Protein AF-A0A7G9ZE01-F1 (afdb_monomer_lite)

pLDDT: mean 91.96, std 6.48, range [70.94, 97.69]

Foldseek 3Di:
DLVVLVVCVVVVVDDQPDPVPDPCVVQPPDRDSVVVSVCCVVPDDDADWDWDLQQDAPVQWDQDPVRDIDGDDSVRTDITGPVSRLVNVLVRCCVVPHNVRSVVSVD

Structure (mmCIF, N/CA/C/O backbone):
data_AF-A0A7G9ZE01-F1
#
_entry.id   AF-A0A7G9ZE01-F1
#
loop_
_atom_site.group_PDB
_atom_site.id
_atom_site.type_symbol
_atom_site.label_atom_id
_atom_site.label_alt_id
_atom_site.label_comp_id
_atom_site.label_asym_id
_atom_site.label_entity_id
_atom_site.label_seq_id
_atom_site.pdbx_PDB_ins_code
_atom_site.Cartn_x
_atom_site.Cartn_y
_atom_site.Cartn_z
_atom_site.occupancy
_atom_site.B_iso_or_equiv
_atom_site.auth_seq_id
_atom_site.auth_comp_id
_atom_site.auth_asym_id
_atom_site.auth_atom_id
_atom_site.pdbx_PDB_model_num
ATOM 1 N N . ARG A 1 1 ? 2.874 -6.750 -8.618 1.00 79.94 1 ARG A N 1
ATOM 2 C CA . ARG A 1 1 ? 3.161 -5.300 -8.531 1.00 79.94 1 ARG A CA 1
ATOM 3 C C . ARG A 1 1 ? 4.451 -4.926 -9.258 1.00 79.94 1 ARG A C 1
ATOM 5 O O . ARG A 1 1 ? 4.329 -4.389 -10.341 1.00 79.94 1 ARG A O 1
ATOM 12 N N . LEU A 1 2 ? 5.658 -5.313 -8.813 1.00 89.38 2 LEU A N 1
ATOM 13 C CA . LEU A 1 2 ? 6.903 -4.941 -9.533 1.00 89.38 2 LEU A CA 1
ATOM 14 C C . LEU A 1 2 ? 6.962 -5.366 -11.013 1.00 89.38 2 LEU A C 1
ATOM 16 O O . LEU A 1 2 ? 7.475 -4.631 -11.849 1.00 89.38 2 LEU A O 1
ATOM 20 N N . LYS A 1 3 ? 6.416 -6.539 -11.361 1.00 90.19 3 LYS A N 1
ATOM 21 C CA . LYS A 1 3 ? 6.323 -6.983 -12.765 1.00 90.19 3 LYS A CA 1
ATOM 22 C C . LYS A 1 3 ? 5.408 -6.092 -13.613 1.00 90.19 3 LYS A C 1
ATOM 24 O O . LYS A 1 3 ? 5.708 -5.827 -14.767 1.00 90.19 3 LYS A O 1
ATOM 29 N N . GLU A 1 4 ? 4.298 -5.655 -13.033 1.00 90.69 4 GLU A N 1
ATOM 30 C CA . GLU A 1 4 ? 3.306 -4.803 -13.690 1.00 90.69 4 GLU A CA 1
ATOM 31 C C . GLU A 1 4 ? 3.824 -3.368 -13.825 1.00 90.69 4 GLU A C 1
ATOM 33 O O . GLU A 1 4 ? 3.782 -2.806 -14.913 1.00 90.69 4 GLU A O 1
ATOM 38 N N . SER A 1 5 ? 4.433 -2.810 -12.774 1.00 92.19 5 SER A N 1
ATOM 39 C CA . SER A 1 5 ? 5.073 -1.496 -12.872 1.00 92.19 5 SER A CA 1
ATOM 40 C C . SER A 1 5 ? 6.218 -1.490 -13.885 1.00 92.19 5 SER A C 1
ATOM 42 O O . SER A 1 5 ? 6.348 -0.534 -14.644 1.00 92.19 5 SER A O 1
ATOM 44 N N . LYS A 1 6 ? 6.991 -2.583 -13.991 1.00 95.06 6 LYS A N 1
ATOM 45 C CA . LYS A 1 6 ? 8.002 -2.726 -15.049 1.00 95.06 6 LYS A CA 1
ATOM 46 C C . LYS A 1 6 ? 7.386 -2.691 -16.446 1.00 95.06 6 LYS A C 1
ATOM 48 O O . LYS A 1 6 ? 7.938 -2.043 -17.326 1.00 95.06 6 LYS A O 1
ATOM 53 N N . PHE A 1 7 ? 6.241 -3.349 -16.638 1.00 95.75 7 PHE A N 1
ATOM 54 C CA . PHE A 1 7 ? 5.505 -3.298 -17.901 1.00 95.75 7 PHE A CA 1
ATOM 55 C C . PHE A 1 7 ? 5.085 -1.864 -18.250 1.00 95.75 7 PHE A C 1
ATOM 57 O O . PHE A 1 7 ? 5.281 -1.453 -19.392 1.00 95.75 7 PHE A O 1
ATOM 64 N N . PHE A 1 8 ? 4.572 -1.085 -17.292 1.00 95.19 8 PHE A N 1
ATOM 65 C CA . PHE A 1 8 ? 4.207 0.312 -17.548 1.00 95.19 8 PHE A CA 1
ATOM 66 C C . PHE A 1 8 ? 5.413 1.185 -17.908 1.00 95.19 8 PHE A C 1
ATOM 68 O O . PHE A 1 8 ? 5.328 1.961 -18.858 1.00 95.19 8 PHE A O 1
ATOM 75 N N . ILE A 1 9 ? 6.544 1.012 -17.215 1.00 94.12 9 ILE A N 1
ATOM 76 C CA . ILE A 1 9 ? 7.799 1.715 -17.527 1.00 94.12 9 ILE A CA 1
ATOM 77 C C . ILE A 1 9 ? 8.275 1.365 -18.945 1.00 94.12 9 ILE A C 1
ATOM 79 O O . ILE A 1 9 ? 8.549 2.256 -19.745 1.00 94.12 9 ILE A O 1
ATOM 83 N N . ASP A 1 10 ? 8.339 0.074 -19.277 1.00 95.75 10 ASP A N 1
ATOM 84 C CA . ASP A 1 10 ? 8.887 -0.400 -20.555 1.00 95.75 10 ASP A CA 1
ATOM 85 C C . ASP A 1 10 ? 8.034 -0.003 -21.760 1.00 95.75 10 ASP A C 1
ATOM 87 O O . ASP A 1 10 ? 8.560 0.173 -22.859 1.00 95.75 10 ASP A O 1
ATOM 91 N N . ASN A 1 11 ? 6.725 0.149 -21.556 1.00 96.69 11 ASN A N 1
ATOM 92 C CA . ASN A 1 11 ? 5.780 0.524 -22.604 1.00 96.69 11 ASN A CA 1
ATOM 93 C C . ASN A 1 11 ? 5.420 2.017 -22.590 1.00 96.69 11 ASN A C 1
ATOM 95 O O . ASN A 1 11 ? 4.548 2.412 -23.358 1.00 96.69 11 ASN A O 1
ATOM 99 N N . GLN A 1 12 ? 6.075 2.834 -21.753 1.00 93.44 12 GLN A N 1
ATOM 100 C CA . GLN A 1 12 ? 5.818 4.279 -21.642 1.00 93.44 12 GLN A CA 1
ATOM 101 C C . GLN A 1 12 ? 4.335 4.591 -21.366 1.00 93.44 12 GLN A C 1
ATOM 103 O O . GLN A 1 12 ? 3.737 5.462 -21.989 1.00 93.44 12 GLN A O 1
ATOM 108 N N . LEU A 1 13 ? 3.730 3.830 -20.448 1.00 94.88 13 LEU A N 1
ATOM 109 C CA . LEU A 1 13 ? 2.323 3.967 -20.044 1.00 94.88 13 LEU A CA 1
ATOM 110 C C . LEU A 1 13 ? 2.151 4.774 -18.747 1.00 94.88 13 LEU A C 1
ATOM 112 O O . LEU A 1 13 ? 1.060 4.789 -18.184 1.00 94.88 13 LEU A O 1
ATOM 116 N N . LEU A 1 14 ? 3.230 5.375 -18.243 1.00 89.62 14 LEU A N 1
ATOM 117 C CA . LEU A 1 14 ? 3.216 6.254 -17.077 1.00 89.62 14 LEU A CA 1
ATOM 118 C C . LEU A 1 14 ? 3.280 7.701 -17.556 1.00 89.62 14 LEU A C 1
ATOM 120 O O . LEU A 1 14 ? 4.037 7.999 -18.481 1.00 89.62 14 LEU A O 1
ATOM 124 N N . ASP A 1 15 ? 2.513 8.571 -16.908 1.00 86.94 15 ASP A N 1
ATOM 125 C CA . ASP A 1 15 ? 2.631 10.015 -17.097 1.00 86.94 15 ASP A CA 1
ATOM 126 C C . ASP A 1 15 ? 3.992 10.512 -16.590 1.00 86.94 15 ASP A C 1
ATOM 128 O O . ASP A 1 15 ? 4.654 9.842 -15.795 1.00 86.94 15 ASP A O 1
ATOM 132 N N . ASP A 1 16 ? 4.427 11.686 -17.046 1.00 83.44 16 ASP A N 1
ATOM 133 C CA . ASP A 1 16 ? 5.622 12.318 -16.492 1.00 83.44 16 ASP A CA 1
ATOM 134 C C . ASP A 1 16 ? 5.398 12.671 -15.015 1.00 83.44 16 ASP A C 1
ATOM 136 O O . ASP A 1 16 ? 4.309 13.078 -14.609 1.00 83.44 16 ASP A O 1
ATOM 140 N N . ILE A 1 17 ? 6.448 12.533 -14.203 1.00 82.12 17 ILE A N 1
ATOM 141 C CA . ILE A 1 17 ? 6.389 12.924 -12.793 1.00 82.12 17 ILE A CA 1
ATOM 142 C C . ILE A 1 17 ? 6.248 14.444 -12.726 1.00 82.12 17 ILE A C 1
ATOM 144 O O . ILE A 1 17 ? 7.188 15.160 -13.094 1.00 82.12 17 ILE A O 1
ATOM 148 N N . ASP A 1 18 ? 5.116 14.911 -12.203 1.00 82.94 18 ASP A N 1
ATOM 149 C CA . ASP A 1 18 ? 4.915 16.318 -11.876 1.00 82.94 18 ASP A CA 1
ATOM 150 C C . ASP A 1 18 ? 5.899 16.721 -10.771 1.00 82.94 18 ASP A C 1
ATOM 152 O O . ASP A 1 18 ? 5.810 16.266 -9.632 1.00 82.94 18 ASP A O 1
ATOM 156 N N . GLN A 1 19 ? 6.894 17.527 -11.140 1.00 75.19 19 GLN A N 1
ATOM 157 C CA . GLN A 1 19 ? 7.931 17.971 -10.212 1.00 75.19 19 GLN A CA 1
ATOM 158 C C . GLN A 1 19 ? 7.411 19.033 -9.235 1.00 75.19 19 GLN A C 1
ATOM 160 O O . GLN A 1 19 ? 8.038 19.237 -8.196 1.00 75.19 19 GLN A O 1
ATOM 165 N N . ASP A 1 20 ? 6.296 19.697 -9.554 1.00 76.75 20 ASP A N 1
ATOM 166 C CA . ASP A 1 20 ? 5.714 20.747 -8.717 1.00 76.75 20 ASP A CA 1
ATOM 167 C C . ASP A 1 20 ? 4.827 20.160 -7.599 1.00 76.75 20 ASP A C 1
ATOM 169 O O . ASP A 1 20 ? 4.688 20.786 -6.549 1.00 76.75 20 ASP A O 1
ATOM 173 N N . ASP A 1 21 ? 4.297 18.944 -7.789 1.00 70.94 21 ASP A N 1
ATOM 174 C CA . ASP A 1 21 ? 3.528 18.162 -6.796 1.00 70.94 21 ASP A CA 1
ATOM 175 C C . ASP A 1 21 ? 4.339 16.979 -6.221 1.00 70.94 21 ASP A C 1
ATOM 177 O O . ASP A 1 21 ? 3.815 15.988 -5.710 1.00 70.94 21 ASP A O 1
ATOM 181 N N . PHE A 1 22 ? 5.666 17.049 -6.347 1.00 71.38 22 PHE A N 1
ATOM 182 C CA . PHE A 1 22 ? 6.563 15.976 -5.942 1.00 71.38 22 PHE A CA 1
ATOM 183 C C . PHE A 1 22 ? 6.804 15.979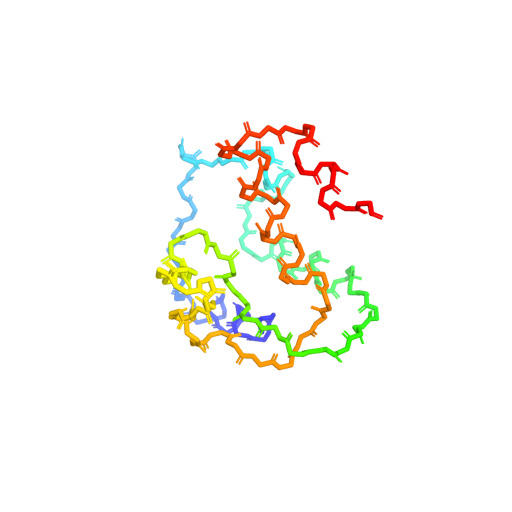 -4.429 1.00 71.38 22 PHE A C 1
ATOM 185 O O . PHE A 1 22 ? 7.552 16.811 -3.904 1.00 71.38 22 PHE A O 1
ATOM 192 N N . ASP A 1 23 ? 6.230 15.004 -3.722 1.00 74.62 23 ASP A N 1
ATOM 193 C CA . ASP A 1 23 ? 6.506 14.797 -2.300 1.00 74.62 23 ASP A CA 1
ATOM 194 C C . ASP A 1 23 ? 7.915 14.210 -2.094 1.00 74.62 23 ASP A C 1
ATOM 196 O O . ASP A 1 23 ? 8.146 12.997 -2.140 1.00 74.62 23 ASP A O 1
ATOM 200 N N . ALA A 1 24 ? 8.881 15.101 -1.868 1.00 72.81 24 ALA A N 1
ATOM 201 C CA . ALA A 1 24 ? 10.274 14.735 -1.644 1.00 72.81 24 ALA A CA 1
ATOM 202 C C . ALA A 1 24 ? 10.500 13.938 -0.347 1.00 72.81 24 ALA A C 1
ATOM 204 O O . ALA A 1 24 ? 11.514 13.247 -0.243 1.00 72.81 24 ALA A O 1
ATOM 205 N N . GLU A 1 25 ? 9.592 14.015 0.631 1.00 75.88 25 GLU A N 1
ATOM 206 C CA . GLU A 1 25 ? 9.684 13.236 1.868 1.00 75.88 25 GLU A CA 1
ATOM 207 C C . GLU A 1 25 ? 9.331 11.767 1.601 1.00 75.88 25 GLU A C 1
ATOM 209 O O . GLU A 1 25 ? 10.040 10.870 2.059 1.00 75.88 25 GLU A O 1
ATOM 214 N N . LEU A 1 26 ? 8.311 11.516 0.774 1.00 74.12 26 LEU A N 1
ATOM 215 C CA . LEU A 1 26 ? 7.906 10.164 0.372 1.00 74.12 26 LEU A CA 1
ATOM 216 C C . LEU A 1 26 ? 8.833 9.529 -0.671 1.00 74.12 26 LEU A C 1
ATOM 218 O O . LEU A 1 26 ? 9.060 8.319 -0.643 1.00 74.12 26 LEU A O 1
ATOM 222 N N . TRP A 1 27 ? 9.355 10.317 -1.611 1.00 76.81 27 TRP A N 1
ATOM 223 C CA . TRP A 1 27 ? 10.175 9.800 -2.712 1.00 76.81 27 TRP A CA 1
ATOM 224 C C . TRP A 1 27 ? 11.683 9.810 -2.437 1.00 76.81 27 TRP A C 1
ATOM 226 O O . TRP A 1 27 ? 12.450 9.232 -3.214 1.00 76.81 27 TRP A O 1
ATOM 236 N N . GLY A 1 28 ? 12.127 10.476 -1.369 1.00 84.25 28 GLY A N 1
ATOM 237 C CA . GLY A 1 28 ? 13.539 10.605 -1.022 1.00 84.25 28 GLY A CA 1
ATOM 238 C C . GLY A 1 28 ? 14.384 11.162 -2.176 1.00 84.25 28 GLY A C 1
ATOM 239 O O . GLY A 1 28 ? 14.078 12.201 -2.770 1.00 84.25 28 GLY A O 1
ATOM 240 N N . ASP A 1 29 ? 15.460 10.453 -2.524 1.00 86.06 29 ASP A N 1
ATOM 241 C CA . ASP A 1 29 ? 16.395 10.848 -3.590 1.00 86.06 29 ASP A CA 1
ATOM 242 C C . ASP A 1 29 ? 15.978 10.367 -4.992 1.00 86.06 29 ASP A C 1
ATOM 244 O O . ASP A 1 29 ? 16.624 10.698 -5.993 1.00 86.06 29 ASP A O 1
ATOM 248 N N . HIS A 1 30 ? 14.886 9.609 -5.113 1.00 88.56 30 HIS A N 1
ATOM 249 C CA . HIS A 1 30 ? 14.408 9.144 -6.410 1.00 88.56 30 HIS A CA 1
ATOM 250 C C . HIS A 1 30 ? 13.847 10.304 -7.227 1.00 88.56 30 HIS A C 1
ATOM 252 O O . HIS A 1 30 ? 13.180 11.187 -6.705 1.00 88.56 30 HIS A O 1
ATOM 258 N N . ARG A 1 31 ? 14.126 10.321 -8.533 1.00 85.19 31 ARG A N 1
ATOM 259 C CA . ARG A 1 31 ? 13.604 11.343 -9.466 1.00 85.19 31 ARG A CA 1
ATOM 260 C C . ARG A 1 31 ? 12.927 10.741 -10.692 1.00 85.19 31 ARG A C 1
ATOM 262 O O . ARG A 1 31 ? 12.457 11.463 -11.560 1.00 85.19 31 ARG A O 1
ATOM 269 N N . THR A 1 32 ? 12.904 9.413 -10.787 1.00 89.00 32 THR A N 1
ATOM 270 C CA . THR A 1 32 ? 12.290 8.675 -11.894 1.00 89.00 32 THR A CA 1
ATOM 271 C C . THR A 1 32 ? 11.608 7.414 -11.368 1.00 89.00 32 THR A C 1
ATOM 273 O O . THR A 1 32 ? 12.068 6.817 -10.390 1.00 89.00 32 THR A O 1
ATOM 276 N N . TYR A 1 33 ? 10.569 6.941 -12.061 1.00 90.94 33 TYR A N 1
ATOM 277 C CA . TYR A 1 33 ? 9.965 5.638 -11.758 1.00 90.94 33 TYR A CA 1
ATOM 278 C C . TYR A 1 33 ? 10.983 4.498 -11.842 1.00 90.94 33 TYR A C 1
ATOM 280 O O . TYR A 1 33 ? 10.938 3.571 -11.039 1.00 90.94 33 TYR A O 1
ATOM 288 N N . LEU A 1 34 ? 11.934 4.579 -12.780 1.00 92.31 34 LEU A N 1
ATOM 289 C CA . LEU A 1 34 ? 12.968 3.561 -12.954 1.00 92.31 34 LEU A CA 1
ATOM 290 C C . LEU A 1 34 ? 13.929 3.499 -11.759 1.00 92.31 34 LEU A C 1
ATOM 292 O O . LEU A 1 34 ? 14.274 2.403 -11.327 1.00 92.31 34 LEU A O 1
ATOM 296 N N . SER A 1 35 ? 14.340 4.646 -11.203 1.00 92.25 35 SER A N 1
ATOM 297 C CA . SER A 1 35 ? 15.218 4.665 -10.025 1.00 92.25 35 SER A CA 1
ATOM 298 C C . SER A 1 35 ? 14.549 4.037 -8.804 1.00 92.25 35 SER A C 1
ATOM 300 O O . SER A 1 35 ? 15.182 3.235 -8.126 1.00 92.25 35 SER A O 1
ATOM 302 N N . LEU A 1 36 ? 13.265 4.335 -8.575 1.00 90.81 36 LEU A N 1
ATOM 303 C CA . LEU A 1 36 ? 12.495 3.728 -7.487 1.00 90.81 36 LEU A CA 1
ATOM 304 C C . LEU A 1 36 ? 12.276 2.226 -7.732 1.00 90.81 36 LEU A C 1
ATOM 306 O O . LEU A 1 36 ? 12.434 1.404 -6.835 1.00 90.81 36 LEU A O 1
ATOM 310 N N . TRP A 1 37 ? 11.952 1.842 -8.970 1.00 93.31 37 TRP A N 1
ATOM 311 C CA . TRP A 1 37 ? 11.751 0.441 -9.338 1.00 93.31 37 TRP A CA 1
ATOM 312 C C . TRP A 1 37 ? 13.010 -0.413 -9.131 1.00 93.31 37 TRP A C 1
ATOM 314 O O . TRP A 1 37 ? 12.905 -1.550 -8.660 1.00 93.31 37 TRP A O 1
ATOM 324 N N . ASN A 1 38 ? 14.187 0.125 -9.470 1.00 93.94 38 ASN A N 1
ATOM 325 C CA . ASN A 1 38 ? 15.465 -0.551 -9.252 1.00 93.94 38 ASN A CA 1
ATOM 326 C C . ASN A 1 38 ? 15.701 -0.796 -7.756 1.00 93.94 38 ASN A C 1
ATOM 328 O O . ASN A 1 38 ? 15.941 -1.941 -7.376 1.00 93.94 38 ASN A O 1
ATOM 332 N N . GLU A 1 39 ? 15.535 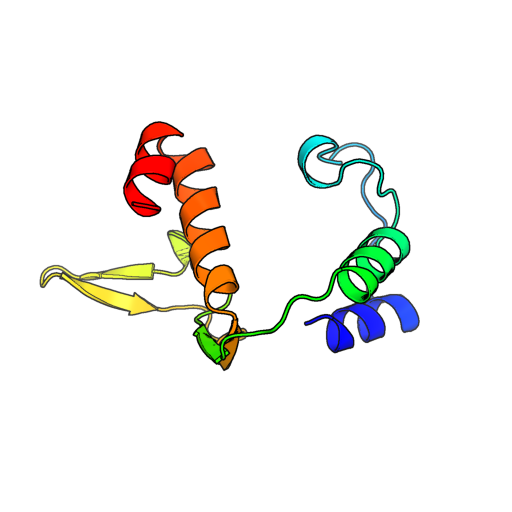0.224 -6.907 1.00 92.62 39 GLU A N 1
ATOM 333 C CA . GLU A 1 39 ? 15.716 0.072 -5.456 1.00 92.62 39 GLU A CA 1
ATOM 334 C C . GLU A 1 39 ? 14.766 -0.975 -4.866 1.00 92.62 39 GLU A C 1
ATOM 336 O O . GLU A 1 39 ? 15.209 -1.882 -4.163 1.00 92.62 39 GLU A O 1
ATOM 341 N N . LEU A 1 40 ? 13.474 -0.920 -5.202 1.00 91.00 40 LEU A N 1
ATOM 342 C CA . LEU A 1 40 ? 12.491 -1.898 -4.717 1.00 91.00 40 LEU A CA 1
ATOM 343 C C . LEU A 1 40 ? 12.797 -3.332 -5.176 1.00 91.00 40 LEU A C 1
ATOM 345 O O . LEU A 1 40 ? 12.373 -4.301 -4.544 1.00 91.00 40 LEU A O 1
ATOM 349 N N . THR A 1 41 ? 13.497 -3.489 -6.300 1.00 92.50 41 THR A N 1
ATOM 350 C CA . THR A 1 41 ? 13.916 -4.800 -6.809 1.00 92.50 41 THR A CA 1
ATOM 351 C C . THR A 1 41 ? 15.165 -5.305 -6.084 1.00 92.50 41 THR A C 1
ATOM 353 O O . THR A 1 41 ? 15.261 -6.503 -5.812 1.00 92.50 41 THR A O 1
ATOM 356 N N . GLU A 1 42 ? 16.094 -4.410 -5.744 1.00 93.94 42 GLU A N 1
ATOM 357 C CA . GLU A 1 42 ? 17.341 -4.718 -5.034 1.00 93.94 42 GLU A CA 1
ATOM 358 C C . GLU A 1 42 ? 17.130 -4.963 -3.533 1.00 93.94 42 GLU A C 1
ATOM 360 O O . GLU A 1 42 ? 17.813 -5.797 -2.943 1.00 93.94 42 GLU A O 1
ATOM 365 N N . THR A 1 43 ? 16.149 -4.295 -2.923 1.00 90.44 43 THR A N 1
ATOM 366 C CA . THR A 1 43 ? 15.846 -4.353 -1.479 1.00 90.44 43 THR A CA 1
ATOM 367 C C . THR A 1 43 ? 14.739 -5.350 -1.122 1.00 90.44 43 THR A C 1
ATOM 369 O O . THR A 1 43 ? 14.146 -5.281 -0.046 1.00 90.44 43 THR A O 1
ATOM 372 N N . ARG A 1 44 ? 14.448 -6.309 -2.012 1.00 86.50 44 ARG A N 1
ATOM 373 C CA . ARG A 1 44 ? 13.409 -7.322 -1.782 1.00 86.50 44 ARG A CA 1
ATOM 374 C C . ARG A 1 44 ? 13.631 -8.083 -0.474 1.00 86.50 44 ARG A C 1
ATOM 376 O O . ARG A 1 44 ? 14.675 -8.698 -0.267 1.00 86.50 44 ARG A O 1
ATOM 383 N N . VAL A 1 45 ? 12.591 -8.103 0.349 1.00 88.12 45 VAL A N 1
ATOM 384 C CA . VAL A 1 45 ? 12.514 -8.899 1.577 1.00 88.12 45 VAL A CA 1
ATOM 385 C C . VAL A 1 45 ? 11.843 -10.250 1.315 1.00 88.12 45 VAL A C 1
ATOM 387 O O . VAL A 1 45 ? 11.175 -10.442 0.296 1.00 88.12 45 VAL A O 1
ATOM 390 N N . GLU A 1 46 ? 12.048 -11.205 2.222 1.00 93.00 46 GLU A N 1
ATOM 391 C CA . GLU A 1 46 ? 11.317 -12.475 2.211 1.00 93.00 46 GLU A CA 1
ATOM 392 C C . GLU A 1 46 ? 9.840 -12.222 2.543 1.00 93.00 46 GLU A C 1
ATOM 394 O O . GLU A 1 46 ? 9.538 -11.599 3.556 1.00 93.00 46 GLU A O 1
ATOM 399 N N . GLU A 1 47 ? 8.931 -12.685 1.679 1.00 93.94 47 GLU A N 1
ATOM 400 C CA . GLU A 1 47 ? 7.493 -12.432 1.817 1.00 93.94 47 GLU A CA 1
ATOM 401 C C . GLU A 1 47 ? 6.819 -13.514 2.672 1.00 93.94 47 GLU A C 1
ATOM 403 O O . GLU A 1 47 ? 6.869 -14.708 2.350 1.00 93.94 47 GLU A O 1
ATOM 408 N N . ARG A 1 48 ? 6.089 -13.102 3.711 1.00 96.62 48 ARG A N 1
ATOM 409 C CA . ARG A 1 48 ? 5.158 -13.963 4.441 1.00 96.62 48 ARG A CA 1
ATOM 410 C C . ARG A 1 48 ? 3.764 -13.828 3.841 1.00 96.62 48 ARG A C 1
ATOM 412 O O . ARG A 1 48 ? 2.989 -12.949 4.205 1.00 96.62 48 ARG A O 1
ATOM 419 N N . LEU A 1 49 ? 3.446 -14.737 2.922 1.00 96.94 49 LEU A N 1
ATOM 420 C CA . LEU A 1 49 ? 2.202 -14.674 2.158 1.00 96.94 49 LEU A CA 1
ATOM 421 C C . LEU A 1 49 ? 0.960 -14.872 3.036 1.00 96.94 49 LEU A C 1
ATOM 423 O O . LEU A 1 49 ? 0.739 -15.942 3.609 1.00 96.94 49 LEU A O 1
ATOM 427 N N . VAL A 1 50 ? 0.113 -13.851 3.051 1.00 97.69 50 VAL A N 1
ATOM 428 C CA . VAL A 1 50 ? -1.230 -13.838 3.633 1.00 97.69 50 VAL A CA 1
ATOM 429 C C . VAL A 1 50 ? -2.221 -13.295 2.606 1.00 97.69 50 VAL A C 1
ATOM 431 O O . VAL A 1 50 ? -1.834 -12.826 1.535 1.00 97.69 50 VAL A O 1
ATOM 434 N N . PHE A 1 51 ? -3.517 -13.374 2.907 1.00 97.25 51 PHE A N 1
ATOM 435 C CA . PHE A 1 51 ? -4.491 -12.596 2.149 1.00 97.25 51 PHE A CA 1
ATOM 436 C C . PHE A 1 51 ? -4.312 -11.112 2.481 1.00 97.25 51 PHE A C 1
ATOM 438 O O . PHE A 1 51 ? -4.334 -10.743 3.652 1.00 97.25 51 PHE A O 1
ATOM 445 N N . SER A 1 52 ? -4.162 -10.294 1.447 1.00 97.12 52 SER A N 1
ATOM 446 C CA . SER A 1 52 ? -4.092 -8.839 1.517 1.00 97.12 52 SER A CA 1
ATOM 447 C C . SER A 1 52 ? -5.171 -8.249 0.613 1.00 97.12 52 SER A C 1
ATOM 449 O O . SER A 1 52 ? -5.398 -8.737 -0.498 1.00 97.12 52 SER A O 1
ATOM 451 N N . HIS A 1 53 ? -5.831 -7.196 1.089 1.00 97.31 53 HIS A N 1
ATOM 452 C CA . HIS A 1 53 ? -6.705 -6.335 0.299 1.00 97.31 53 HIS A CA 1
ATOM 453 C C . HIS A 1 53 ? -5.906 -5.580 -0.765 1.00 97.31 53 HIS A C 1
ATOM 455 O O . HIS A 1 53 ? -6.313 -5.470 -1.921 1.00 97.31 53 HIS A O 1
ATOM 461 N N . GLY A 1 54 ? -4.733 -5.077 -0.375 1.00 95.12 54 GLY A N 1
ATOM 462 C CA . GLY A 1 54 ? -3.770 -4.471 -1.275 1.00 95.12 54 GLY A CA 1
ATOM 463 C C . GLY A 1 54 ? -3.990 -2.987 -1.576 1.00 95.12 54 GLY A C 1
ATOM 464 O O . GLY A 1 54 ? -3.253 -2.453 -2.418 1.00 95.12 54 GLY A O 1
ATOM 465 N N . ASP A 1 55 ? -4.988 -2.381 -0.928 1.00 96.00 55 ASP A N 1
ATOM 466 C CA . ASP A 1 55 ? -5.312 -0.943 -0.913 1.00 96.00 55 ASP A CA 1
ATOM 467 C C . ASP A 1 55 ? -6.285 -0.620 0.243 1.00 96.00 55 ASP A C 1
ATOM 469 O O . ASP A 1 55 ? -7.422 -0.197 0.038 1.00 96.00 55 ASP A O 1
ATOM 473 N N . ILE A 1 56 ? -5.903 -0.998 1.466 1.00 95.38 56 ILE A N 1
ATOM 474 C CA . ILE A 1 56 ? -6.789 -0.961 2.637 1.00 95.38 56 ILE A CA 1
ATOM 475 C C . ILE A 1 56 ? -6.842 0.447 3.256 1.00 95.38 56 ILE A C 1
ATOM 477 O O . ILE A 1 56 ? -6.096 0.784 4.170 1.00 95.38 56 ILE A O 1
ATOM 481 N N . THR A 1 57 ? -7.727 1.286 2.727 1.00 93.88 57 THR A N 1
ATOM 482 C CA . THR A 1 57 ? -7.959 2.670 3.175 1.00 93.88 57 THR A CA 1
ATOM 483 C C . THR A 1 57 ? -9.343 2.828 3.810 1.00 93.88 57 THR A C 1
ATOM 485 O O . THR A 1 57 ? -10.211 1.963 3.673 1.00 93.88 57 THR A O 1
ATOM 488 N N . ASP A 1 58 ? -9.576 3.952 4.487 1.00 91.56 58 ASP A N 1
ATOM 489 C CA . ASP A 1 58 ? -10.875 4.319 5.068 1.00 91.56 58 ASP A CA 1
ATOM 490 C C . ASP A 1 58 ? -12.003 4.418 4.021 1.00 91.56 58 ASP A C 1
ATOM 492 O O . ASP A 1 58 ? -13.154 4.097 4.305 1.00 91.56 58 ASP A O 1
ATOM 496 N N . SER A 1 59 ? -11.668 4.788 2.786 1.00 93.50 59 SER A N 1
ATOM 497 C CA . SER A 1 59 ? -12.577 4.840 1.638 1.00 93.50 59 SER A CA 1
ATOM 498 C C . SER A 1 59 ? -12.935 3.469 1.052 1.00 93.50 59 SER A C 1
ATOM 500 O O . SER A 1 59 ? -13.945 3.348 0.353 1.00 93.50 59 SER A O 1
ATOM 502 N N . ASN A 1 60 ? -12.146 2.436 1.359 1.00 96.56 60 ASN A N 1
ATOM 503 C CA . ASN A 1 60 ? -12.323 1.072 0.856 1.00 96.56 60 ASN A CA 1
ATOM 504 C C . ASN A 1 60 ? -12.874 0.104 1.917 1.00 96.56 60 ASN A C 1
ATOM 506 O O . ASN A 1 60 ? -13.144 -1.057 1.601 1.00 96.56 60 ASN A O 1
ATOM 510 N N . ILE A 1 61 ? -13.089 0.570 3.153 1.00 95.44 61 ILE A N 1
ATOM 511 C CA . ILE A 1 61 ? -13.640 -0.218 4.260 1.00 95.44 61 ILE A CA 1
ATOM 512 C C . ILE A 1 61 ? -14.942 0.406 4.758 1.00 95.44 61 ILE A C 1
ATOM 514 O O . ILE A 1 61 ? -15.021 1.600 5.028 1.00 95.44 61 ILE A O 1
ATOM 518 N N . PHE A 1 62 ? -15.960 -0.426 4.966 1.00 94.81 62 PHE A N 1
ATOM 519 C CA . PHE A 1 62 ? -17.242 -0.003 5.524 1.00 94.81 62 PHE A CA 1
ATOM 520 C C . PHE A 1 62 ? -17.589 -0.851 6.734 1.00 94.81 62 PHE A C 1
ATOM 522 O O . PHE A 1 62 ? -17.401 -2.066 6.728 1.00 94.81 62 PHE A O 1
ATOM 529 N N . ILE A 1 63 ? -18.131 -0.198 7.756 1.00 95.81 63 ILE A N 1
ATOM 530 C CA . ILE A 1 63 ? -18.649 -0.854 8.950 1.00 95.81 63 ILE A CA 1
ATOM 531 C C . ILE A 1 63 ? -20.147 -0.600 8.991 1.00 95.81 63 ILE A C 1
ATOM 533 O O . ILE A 1 63 ? -20.595 0.547 8.906 1.00 95.81 63 ILE A O 1
ATOM 537 N N . ASP A 1 64 ? -20.933 -1.664 9.087 1.00 95.62 64 ASP A N 1
ATOM 538 C CA . ASP A 1 64 ? -22.377 -1.526 9.202 1.00 95.62 64 ASP A CA 1
ATOM 539 C C . ASP A 1 64 ? -22.830 -1.295 10.656 1.00 95.62 64 ASP A C 1
ATOM 541 O O . ASP A 1 64 ? -22.048 -1.263 11.607 1.00 95.62 64 ASP A O 1
ATOM 545 N N . LYS A 1 65 ? -24.143 -1.147 10.856 1.00 96.50 65 LYS A N 1
ATOM 546 C CA . LYS A 1 65 ? -24.731 -0.942 12.192 1.00 96.50 65 LYS A CA 1
ATOM 547 C C . LYS A 1 65 ? -24.570 -2.137 13.147 1.00 96.50 65 LYS A C 1
ATOM 549 O O . LYS A 1 65 ? -24.932 -2.016 14.316 1.00 96.50 65 LYS A O 1
ATOM 554 N N . PHE A 1 66 ? -24.125 -3.287 12.648 1.00 97.06 66 PHE A N 1
ATOM 555 C CA . PHE A 1 66 ? -23.882 -4.512 13.404 1.00 97.06 66 PHE A CA 1
ATOM 556 C C . PHE A 1 66 ? -22.383 -4.765 13.635 1.00 97.06 66 PHE A C 1
ATOM 558 O O . PHE A 1 66 ? -22.031 -5.804 14.189 1.00 97.06 66 PHE A O 1
ATOM 565 N N . ASN A 1 67 ? -21.522 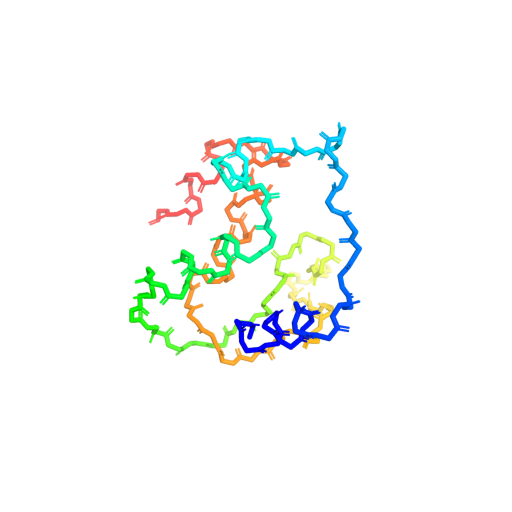-3.800 13.289 1.00 95.12 67 ASN A N 1
ATOM 566 C CA . ASN A 1 67 ? -20.064 -3.902 13.324 1.00 95.12 67 ASN A CA 1
ATOM 567 C C . ASN A 1 67 ? -19.488 -4.967 12.375 1.00 95.12 67 ASN A C 1
ATOM 569 O O . ASN A 1 67 ? -18.394 -5.480 12.616 1.00 95.12 67 ASN A O 1
ATOM 573 N N . GLU A 1 68 ? -20.195 -5.307 11.297 1.00 96.69 68 GLU A N 1
ATOM 574 C CA . GLU A 1 68 ? -19.639 -6.138 10.232 1.00 96.69 68 GLU A CA 1
ATOM 575 C C . GLU A 1 68 ? -18.779 -5.286 9.293 1.00 96.69 68 GLU A C 1
ATOM 577 O O . GLU A 1 68 ? -19.151 -4.164 8.944 1.00 96.69 68 GLU A O 1
ATOM 582 N N . ILE A 1 69 ? -17.621 -5.827 8.900 1.00 95.00 69 ILE A N 1
ATOM 583 C CA . ILE A 1 69 ? -16.643 -5.152 8.042 1.00 95.00 69 ILE A CA 1
ATOM 584 C C . ILE A 1 69 ? -16.833 -5.614 6.597 1.00 95.00 69 ILE A C 1
ATOM 586 O O . ILE A 1 69 ? -16.833 -6.812 6.309 1.00 95.00 69 ILE A O 1
ATOM 590 N N . TYR A 1 70 ? -16.938 -4.652 5.689 1.00 95.81 70 TYR A N 1
ATOM 591 C CA . TYR A 1 70 ? -17.096 -4.848 4.254 1.00 95.81 70 TYR A CA 1
ATOM 592 C C . TYR A 1 70 ? -15.971 -4.138 3.498 1.00 95.81 70 TYR A C 1
ATOM 594 O O . TYR A 1 70 ? -15.508 -3.083 3.926 1.00 95.81 70 TYR A O 1
ATOM 602 N N . PHE A 1 71 ? -15.567 -4.704 2.359 1.00 96.88 71 PHE A N 1
ATOM 603 C CA . PHE A 1 71 ? -14.456 -4.210 1.543 1.00 96.88 71 PHE A CA 1
ATOM 604 C C . PHE A 1 71 ? -14.924 -3.854 0.128 1.00 96.88 71 PHE A C 1
ATOM 606 O O . PHE A 1 71 ? -15.708 -4.597 -0.471 1.00 96.88 71 PHE A O 1
ATOM 613 N N . LEU A 1 72 ? -14.422 -2.743 -0.408 1.00 96.56 72 LEU A N 1
ATOM 614 C CA . LEU A 1 72 ? -14.565 -2.330 -1.807 1.00 96.56 72 LEU A CA 1
ATOM 615 C C . LEU A 1 72 ? -13.199 -2.301 -2.499 1.00 96.56 72 LEU A C 1
ATOM 617 O O . LEU A 1 72 ? -12.173 -2.352 -1.849 1.00 96.56 72 LEU A O 1
ATOM 621 N N . ASP A 1 73 ? -13.192 -2.206 -3.828 1.00 96.31 73 ASP A N 1
ATOM 622 C CA . ASP A 1 73 ? -11.962 -2.131 -4.633 1.00 96.31 73 ASP A CA 1
ATOM 623 C C . ASP A 1 73 ? -10.976 -3.300 -4.420 1.00 96.31 73 ASP A C 1
ATOM 625 O O . ASP A 1 73 ? -9.787 -3.159 -4.140 1.00 96.31 73 ASP A O 1
ATOM 629 N N . LEU A 1 74 ? -11.485 -4.516 -4.628 1.00 95.56 74 LEU A N 1
ATOM 630 C CA . LEU A 1 74 ? -10.709 -5.755 -4.519 1.00 95.56 74 LEU A CA 1
ATOM 631 C C . LEU A 1 74 ? -9.825 -6.041 -5.746 1.00 95.56 74 LEU A C 1
ATOM 633 O O . LEU A 1 74 ? -9.319 -7.155 -5.884 1.00 95.56 74 LEU A O 1
ATOM 637 N N . GLY A 1 75 ? -9.619 -5.076 -6.654 1.00 93.94 75 GLY A N 1
ATOM 638 C CA . GLY A 1 75 ? -8.818 -5.276 -7.872 1.00 93.94 75 GLY A CA 1
ATOM 639 C C . GLY A 1 75 ? -7.365 -5.671 -7.585 1.00 93.94 75 GLY A C 1
ATOM 640 O O . GLY A 1 75 ? -6.704 -6.302 -8.408 1.00 93.94 75 GLY A O 1
ATOM 641 N N . ARG A 1 76 ? -6.886 -5.328 -6.386 1.00 94.00 76 ARG A N 1
ATOM 642 C CA . ARG A 1 76 ? -5.535 -5.596 -5.887 1.00 94.00 76 ARG A CA 1
ATOM 643 C C . ARG A 1 76 ? -5.467 -6.687 -4.812 1.00 94.00 76 ARG A C 1
ATOM 645 O O . ARG A 1 76 ? -4.364 -6.971 -4.333 1.00 94.00 76 ARG A O 1
ATOM 652 N N . ALA A 1 77 ? -6.604 -7.297 -4.475 1.00 95.75 77 ALA A N 1
ATOM 653 C CA . ALA A 1 77 ? -6.692 -8.293 -3.421 1.00 95.75 77 ALA A CA 1
ATOM 654 C C . ALA A 1 77 ? -6.094 -9.637 -3.856 1.00 95.75 77 ALA A C 1
ATOM 656 O O . ALA A 1 77 ? -6.250 -10.076 -4.998 1.00 95.75 77 ALA A O 1
ATOM 657 N N . GLY A 1 78 ? -5.413 -10.322 -2.939 1.00 96.00 78 GLY A N 1
ATOM 658 C CA . GLY A 1 78 ? -4.772 -11.602 -3.225 1.00 96.00 78 GLY A CA 1
ATOM 659 C C . GLY A 1 78 ? -3.696 -11.972 -2.214 1.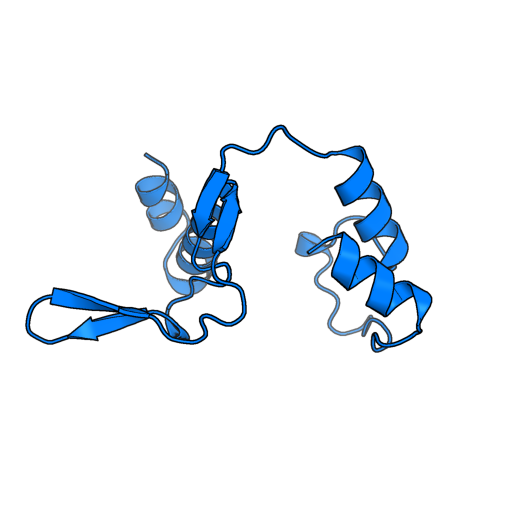00 96.00 78 GLY A C 1
ATOM 660 O O . GLY A 1 78 ? -3.679 -11.469 -1.096 1.00 96.00 78 GLY A O 1
ATOM 661 N N . LEU A 1 79 ? -2.800 -12.881 -2.605 1.00 96.38 79 LEU A N 1
ATOM 662 C CA . LEU A 1 79 ? -1.645 -13.232 -1.781 1.00 96.38 79 LEU A CA 1
ATOM 663 C C . LEU A 1 79 ? -0.578 -12.141 -1.876 1.00 96.38 79 LEU A C 1
ATOM 665 O O . LEU A 1 79 ? -0.100 -11.838 -2.972 1.00 96.38 79 LEU A O 1
ATOM 669 N N . ALA A 1 80 ? -0.190 -11.597 -0.729 1.00 95.12 80 ALA A N 1
ATOM 670 C CA . ALA A 1 80 ? 0.920 -10.665 -0.598 1.00 95.12 80 ALA A CA 1
ATOM 671 C C . ALA A 1 80 ? 1.558 -10.794 0.789 1.00 95.12 80 ALA A C 1
ATOM 673 O O . ALA A 1 80 ? 1.047 -11.515 1.647 1.00 95.12 80 ALA A O 1
ATOM 674 N N . ASP A 1 81 ? 2.680 -10.111 0.992 1.00 95.50 81 ASP A N 1
ATOM 675 C CA . ASP A 1 81 ? 3.275 -9.979 2.317 1.00 95.50 81 ASP A CA 1
ATOM 676 C C . ASP A 1 81 ? 2.326 -9.273 3.303 1.00 95.50 81 ASP A C 1
ATOM 678 O O . ASP A 1 81 ? 1.558 -8.387 2.920 1.00 95.50 81 ASP A O 1
ATOM 682 N N . GLU A 1 82 ? 2.389 -9.656 4.577 1.00 95.06 82 GLU A N 1
ATOM 683 C CA . GLU A 1 82 ? 1.542 -9.094 5.634 1.00 95.06 82 GLU A CA 1
ATOM 684 C C . GLU A 1 82 ? 1.720 -7.584 5.824 1.00 95.06 82 GLU A C 1
ATOM 686 O O . GLU A 1 82 ? 0.753 -6.885 6.139 1.00 95.06 82 GLU A O 1
ATOM 691 N N . PHE A 1 83 ? 2.916 -7.053 5.554 1.00 95.38 83 PHE A N 1
ATOM 692 C CA . PHE A 1 83 ? 3.186 -5.627 5.691 1.00 95.38 83 PHE A CA 1
ATOM 693 C C . PHE A 1 83 ? 2.557 -4.772 4.592 1.00 95.38 83 PHE A C 1
ATOM 695 O O . PHE A 1 83 ? 2.496 -3.552 4.754 1.00 95.38 83 PHE A O 1
ATOM 702 N N . VAL A 1 84 ? 2.038 -5.371 3.511 1.00 94.81 84 VAL A N 1
ATOM 703 C CA . VAL A 1 84 ? 1.322 -4.609 2.480 1.00 94.81 84 VAL A CA 1
ATOM 704 C C . VAL A 1 84 ? 0.146 -3.884 3.118 1.00 94.81 84 VAL A C 1
ATOM 706 O O . VAL A 1 84 ? 0.136 -2.661 3.134 1.00 94.81 84 VAL A O 1
ATOM 709 N N . ASP A 1 85 ? -0.793 -4.604 3.723 1.00 96.56 85 ASP A N 1
ATOM 710 C CA . ASP A 1 85 ? -1.979 -3.983 4.316 1.00 96.56 85 ASP A CA 1
ATOM 711 C C . ASP A 1 85 ? -1.649 -3.188 5.590 1.00 96.56 85 ASP A C 1
ATOM 713 O O . ASP A 1 85 ? -2.183 -2.097 5.786 1.00 96.56 85 ASP A O 1
ATOM 717 N N . ILE A 1 86 ? -0.726 -3.681 6.426 1.00 96.69 86 ILE A N 1
ATOM 718 C CA . ILE A 1 86 ? -0.312 -2.990 7.662 1.00 96.69 86 ILE A CA 1
ATOM 719 C C . ILE A 1 86 ? 0.250 -1.596 7.350 1.00 96.69 86 ILE A C 1
ATOM 721 O O . ILE A 1 86 ? -0.085 -0.643 8.050 1.00 96.69 86 ILE A O 1
ATOM 725 N N . SER A 1 87 ? 1.063 -1.458 6.296 1.00 95.06 87 SER A N 1
ATOM 726 C CA . SER A 1 87 ? 1.645 -0.163 5.915 1.00 95.06 87 SER A CA 1
ATOM 727 C C . SER A 1 87 ? 0.599 0.838 5.417 1.00 95.06 87 SER A C 1
ATOM 729 O O . SER A 1 87 ? 0.696 2.021 5.737 1.00 95.06 87 SER A O 1
ATOM 731 N N . PHE A 1 88 ? -0.439 0.381 4.705 1.00 95.19 88 PHE A N 1
ATOM 732 C CA . PHE A 1 88 ? -1.562 1.239 4.314 1.00 95.19 88 PHE A CA 1
ATOM 733 C C . PHE A 1 88 ? -2.338 1.746 5.534 1.00 95.19 88 PHE A C 1
ATOM 735 O O . PHE A 1 88 ? -2.578 2.949 5.633 1.00 95.19 88 PHE A O 1
ATOM 742 N N . VAL A 1 89 ? -2.683 0.859 6.477 1.00 95.88 89 VAL A N 1
ATOM 743 C CA . VAL A 1 89 ? -3.420 1.251 7.690 1.00 95.88 89 VAL A CA 1
ATOM 744 C C . VAL A 1 89 ? -2.599 2.206 8.554 1.00 95.88 89 VAL A C 1
ATOM 746 O O . VAL A 1 89 ? -3.124 3.227 8.991 1.00 95.88 89 VAL A O 1
ATOM 749 N N . GLU A 1 90 ? -1.318 1.908 8.785 1.00 96.19 90 GLU A N 1
ATOM 750 C CA . GLU A 1 90 ? -0.418 2.782 9.550 1.00 96.19 90 GLU A CA 1
ATOM 751 C C . GLU A 1 90 ? -0.359 4.182 8.939 1.00 96.19 90 GLU A C 1
ATOM 753 O O . GLU A 1 90 ? -0.574 5.163 9.653 1.00 96.19 90 GLU A O 1
ATOM 758 N N . ARG A 1 91 ? -0.167 4.261 7.615 1.00 93.81 91 ARG A N 1
ATOM 759 C CA . ARG A 1 91 ? -0.097 5.525 6.884 1.00 93.81 91 ARG A CA 1
ATOM 760 C C . ARG A 1 91 ? -1.378 6.341 7.046 1.00 93.81 91 ARG A C 1
ATOM 762 O O . ARG A 1 91 ? -1.292 7.497 7.445 1.00 93.81 91 ARG A O 1
ATOM 769 N N . CYS A 1 92 ? -2.543 5.737 6.796 1.00 94.44 92 CYS A N 1
ATOM 770 C CA . CYS A 1 92 ? -3.835 6.411 6.958 1.00 94.44 92 CYS A CA 1
ATOM 771 C C . CYS A 1 92 ? -4.046 6.887 8.403 1.00 94.44 92 CYS A C 1
ATOM 773 O O . CYS A 1 92 ? -4.446 8.021 8.632 1.00 94.44 92 CYS A O 1
ATOM 775 N N . LEU A 1 93 ? -3.717 6.069 9.409 1.00 95.25 93 LEU A N 1
ATOM 776 C CA . LEU A 1 93 ? -3.834 6.486 10.812 1.00 95.25 93 LEU A CA 1
ATOM 777 C C . LEU A 1 93 ? -2.890 7.641 11.162 1.00 95.25 93 LEU A C 1
ATOM 779 O O . LEU A 1 93 ? -3.263 8.517 11.943 1.00 95.25 93 LEU A O 1
ATOM 783 N N . ARG A 1 94 ? -1.673 7.646 10.617 1.00 94.81 94 ARG A N 1
ATOM 784 C CA . ARG A 1 94 ? -0.685 8.702 10.853 1.00 94.81 94 ARG A CA 1
ATOM 785 C C . ARG A 1 94 ? -1.102 10.023 10.205 1.00 94.81 94 ARG A C 1
ATOM 787 O O . ARG A 1 94 ? -0.907 11.066 10.823 1.00 94.81 94 ARG A O 1
ATOM 794 N N . GLU A 1 95 ? -1.657 9.970 8.997 1.00 92.38 95 GLU A N 1
ATOM 795 C CA . GLU A 1 95 ? -2.051 11.144 8.204 1.00 92.38 95 GLU A CA 1
ATOM 796 C C . GLU A 1 95 ? -3.409 11.716 8.634 1.00 92.38 95 GLU A C 1
ATOM 798 O O . GLU A 1 95 ? -3.527 12.928 8.819 1.00 92.38 95 GLU A O 1
ATOM 803 N N . ASP A 1 96 ? -4.403 10.859 8.880 1.00 94.31 96 ASP A N 1
ATOM 804 C CA . ASP A 1 96 ? -5.789 11.284 9.112 1.00 94.31 96 ASP A CA 1
ATOM 805 C C . ASP A 1 96 ? -6.191 11.327 10.597 1.00 94.31 96 ASP A C 1
ATOM 807 O O . ASP A 1 96 ? -7.187 11.964 10.952 1.00 94.31 96 ASP A O 1
ATOM 811 N N . ALA A 1 97 ? -5.440 10.662 11.487 1.00 94.75 97 ALA A N 1
ATOM 812 C CA . ALA A 1 97 ? -5.732 10.622 12.924 1.00 94.75 97 ALA A CA 1
ATOM 813 C C . ALA A 1 97 ? -4.604 11.213 13.787 1.00 94.75 97 ALA A C 1
ATOM 815 O O . ALA A 1 97 ? -4.715 12.350 14.248 1.00 94.75 97 ALA A O 1
ATOM 816 N N . SER A 1 98 ? -3.553 10.438 14.076 1.00 96.62 98 SER A N 1
ATOM 817 C CA . SER A 1 98 ? -2.350 10.914 14.770 1.00 96.62 98 SER A CA 1
ATOM 818 C C . SER A 1 98 ? -1.217 9.887 14.746 1.00 96.62 98 SER A C 1
ATOM 820 O O . SER A 1 98 ? -1.443 8.675 14.675 1.00 96.62 98 SER A O 1
ATOM 822 N N . GLU A 1 99 ? 0.016 10.362 14.939 1.00 96.00 99 GLU A N 1
ATOM 823 C CA . GLU A 1 99 ? 1.190 9.496 15.081 1.00 96.00 99 GLU A CA 1
ATOM 824 C C . GLU A 1 99 ? 1.072 8.543 16.289 1.00 96.00 99 GLU A C 1
ATOM 826 O O . GLU A 1 99 ? 1.490 7.386 16.225 1.00 96.00 99 GLU A O 1
ATOM 831 N N . GLU A 1 100 ? 0.458 8.975 17.397 1.00 97.56 100 GLU A N 1
ATOM 832 C CA . GLU A 1 100 ? 0.181 8.101 18.543 1.00 97.56 100 GLU A CA 1
ATOM 833 C C . GLU A 1 100 ? -0.778 6.963 18.187 1.00 97.56 100 GLU A C 1
ATOM 835 O O . GLU A 1 100 ? -0.587 5.840 18.655 1.00 97.56 100 GLU A O 1
ATOM 840 N N . THR A 1 101 ? -1.795 7.238 17.368 1.00 97.00 101 THR A N 1
ATOM 841 C CA . THR A 1 101 ? -2.788 6.238 16.956 1.00 97.00 101 THR A CA 1
ATOM 842 C C . THR A 1 101 ? -2.142 5.182 16.065 1.00 97.00 101 THR A C 1
ATOM 844 O O . THR A 1 101 ? -2.305 3.987 16.321 1.00 97.00 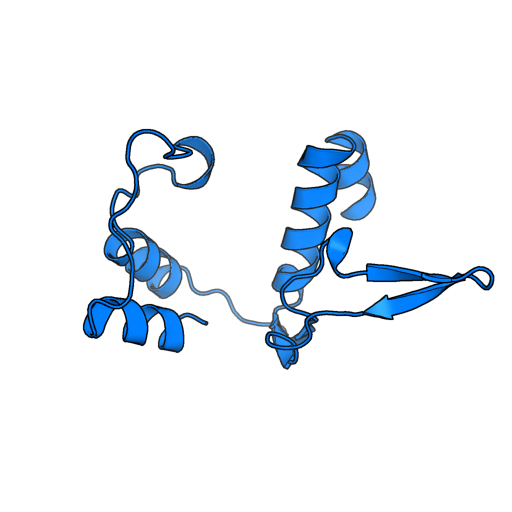101 THR A O 1
ATOM 847 N N . ALA A 1 102 ? -1.325 5.605 15.097 1.00 96.44 102 ALA A N 1
ATOM 848 C CA . ALA A 1 102 ? -0.528 4.704 14.267 1.00 96.44 102 ALA A CA 1
ATOM 849 C C . ALA A 1 102 ? 0.414 3.824 15.116 1.00 96.44 102 ALA A C 1
ATOM 851 O O . ALA A 1 102 ? 0.465 2.605 14.953 1.00 96.44 102 ALA A O 1
ATOM 852 N N . LYS A 1 103 ? 1.081 4.405 16.125 1.00 96.25 103 LYS A N 1
ATOM 853 C CA . LYS A 1 103 ? 1.928 3.650 17.069 1.00 96.25 103 LYS A CA 1
ATOM 854 C C . LYS A 1 103 ? 1.152 2.663 17.938 1.00 96.25 103 LYS A C 1
ATOM 856 O O . LYS A 1 103 ? 1.728 1.661 18.350 1.00 96.25 103 LYS A O 1
ATOM 861 N N . ILE A 1 104 ? -0.103 2.951 18.287 1.00 97.50 104 ILE A N 1
ATOM 862 C CA . ILE A 1 104 ? -0.959 2.013 19.030 1.00 97.50 104 ILE A CA 1
ATOM 863 C C . ILE A 1 104 ? -1.338 0.827 18.145 1.00 97.50 104 ILE A C 1
ATOM 865 O O . ILE A 1 104 ? -1.322 -0.297 18.632 1.00 97.50 104 ILE A O 1
ATOM 869 N N . PHE A 1 105 ? -1.632 1.064 16.866 1.00 95.88 105 PHE A N 1
ATOM 870 C CA . PHE A 1 105 ? -1.976 0.010 15.911 1.00 95.88 105 PHE A CA 1
ATOM 871 C C . PHE A 1 105 ? -0.849 -1.018 15.713 1.00 95.88 105 PHE A C 1
ATOM 873 O O . PHE A 1 105 ? -1.124 -2.203 15.564 1.00 95.88 105 PHE A O 1
ATOM 880 N N . LEU A 1 106 ? 0.414 -0.582 15.760 1.00 94.62 106 LEU A N 1
ATOM 881 C CA . LEU A 1 106 ? 1.580 -1.459 15.586 1.00 94.62 106 LEU A CA 1
ATOM 882 C C . LEU A 1 106 ? 1.983 -2.269 16.839 1.00 94.62 106 LEU A C 1
ATOM 884 O O . LEU A 1 106 ? 2.9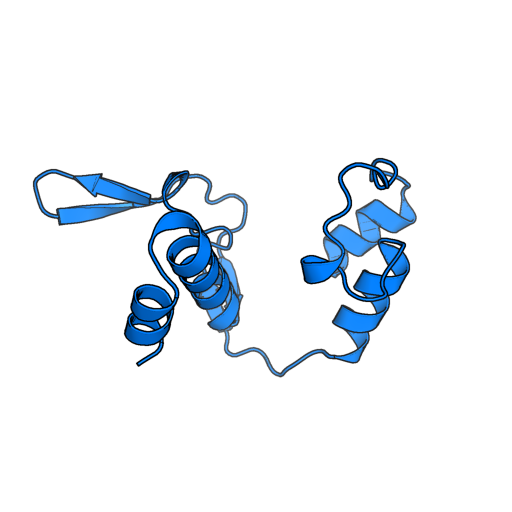54 -3.025 16.768 1.00 94.62 106 LEU A O 1
ATOM 888 N N . LYS A 1 107 ? 1.318 -2.086 17.989 1.00 90.94 107 LYS A N 1
ATOM 889 C CA . LYS A 1 107 ? 1.630 -2.789 19.252 1.00 90.94 107 LYS A CA 1
ATOM 890 C C . LYS A 1 107 ? 0.820 -4.065 19.426 1.00 90.94 107 LYS A C 1
ATOM 892 O O . LYS A 1 107 ? 1.422 -5.033 19.943 1.00 90.94 107 LYS A O 1
#

Sequence (107 aa):
RLKESKFFIDNQLLDDIDQDDFDAELWGDHRTYLSLWNELTETRVEERLVFSHGDITDSNIFIDKFNEIYFLDLGRAGLADEFVDISFVERCLREDASEETAKIFLK

Secondary structure (DSSP, 8-state):
-HHHHHHHHHTT-SPP--SSS--HHHHTT--SHHHHHHHHHHTPPPP-EEEE-SS--TTTEEE-TT--EEE--GGG-EEEEHHHHHHHHHHHHHHHT-HHHHHHHT-

Radius of gyration: 16.3 Å; chains: 1; bounding box: 42×35×42 Å